Protein AF-A0A661FQW7-F1 (afdb_monomer)

Nearest PDB structures (foldseek):
  6rr7-assembly1_B  TM=3.797E-01  e=4.399E+00  Influenza A virus (A/nt/60/1968(H3N2))

Sequence (116 aa):
MLIVSGCVQLGPDYQEPDVAVETDWLEIERQYVSTESPVGPRWWETTFNDSDLNWLVNSALQQNLSLRSAGLRVLQAQQQLAIAIGNQYPQQQAIDGQVSRQKSGGITFNEYSLGF

Solvent-accessible surface area (backbone atoms only — not comparable to full-atom values): 7863 Å² total; per-residue (Å²): 136,86,88,88,83,74,86,79,76,81,70,77,82,92,71,86,78,89,72,97,66,79,93,69,73,96,82,66,67,68,91,80,62,79,90,66,80,78,83,54,102,61,49,63,56,77,74,67,64,46,69,65,61,50,49,52,52,54,51,46,66,77,67,38,62,67,61,54,51,52,54,51,51,53,53,50,52,53,50,52,50,51,49,63,55,53,69,75,47,82,91,70,82,70,56,71,47,76,53,76,46,58,66,59,103,83,53,53,73,44,73,46,76,48,73,94

Secondary structure (DSSP, 8-state):
----------SSPP--------SS-TT--TTS---SSPPPTTHHHHHH--HHHHHHHHHHHHH-HHHHHHHHHHHHHHHHHHHHHHTTS-S-----EEEEE--STTS--EEEEE--

Structure (mmCIF, N/CA/C/O backbone):
data_AF-A0A661FQW7-F1
#
_entry.id   AF-A0A661FQW7-F1
#
loop_
_atom_site.group_PDB
_atom_site.id
_atom_site.type_symbol
_atom_site.label_atom_id
_atom_site.label_alt_id
_atom_site.label_comp_id
_atom_site.label_asym_id
_atom_site.label_entity_id
_atom_site.label_seq_id
_atom_site.pdbx_PDB_ins_code
_atom_site.Cartn_x
_atom_site.Cartn_y
_atom_site.Cartn_z
_atom_site.occupancy
_atom_site.B_iso_or_equiv
_atom_site.auth_seq_id
_atom_site.auth_comp_id
_atom_site.auth_asym_id
_atom_site.auth_atom_id
_atom_site.pdbx_PDB_model_num
ATOM 1 N N . MET A 1 1 ? -14.272 2.428 43.778 1.00 38.12 1 MET A N 1
ATOM 2 C CA . MET A 1 1 ? -12.859 2.817 43.979 1.00 38.12 1 MET A CA 1
ATOM 3 C C . MET A 1 1 ? -12.089 2.359 42.751 1.00 38.12 1 MET A C 1
ATOM 5 O O . MET A 1 1 ? -11.948 1.158 42.575 1.00 38.12 1 MET A O 1
ATOM 9 N N . LEU A 1 2 ? -11.703 3.277 41.861 1.00 48.00 2 LEU A N 1
ATOM 10 C CA . LEU A 1 2 ? -10.936 2.939 40.657 1.00 48.00 2 LEU A CA 1
ATOM 11 C C . LEU A 1 2 ? -9.443 2.995 41.005 1.00 48.00 2 LEU A C 1
ATOM 13 O O . LEU A 1 2 ? -8.968 4.039 41.444 1.00 48.00 2 LEU A O 1
ATOM 17 N N . ILE A 1 3 ? -8.715 1.892 40.829 1.00 56.75 3 ILE A N 1
ATOM 18 C CA . ILE A 1 3 ? -7.254 1.876 40.968 1.00 56.75 3 ILE A CA 1
ATOM 19 C C . ILE A 1 3 ? -6.671 2.070 39.568 1.00 56.75 3 ILE A C 1
ATOM 21 O O . ILE A 1 3 ? -6.653 1.140 38.768 1.00 56.75 3 ILE A O 1
ATOM 25 N N . VAL A 1 4 ? -6.218 3.288 39.269 1.00 64.12 4 VAL A N 1
ATOM 26 C CA . VAL A 1 4 ? -5.498 3.613 38.028 1.00 64.12 4 VAL A CA 1
ATOM 27 C C . VAL A 1 4 ? -4.035 3.827 38.393 1.00 64.12 4 VAL A C 1
ATOM 29 O O . VAL A 1 4 ? -3.613 4.923 38.751 1.00 64.12 4 VAL A O 1
ATOM 32 N N . SER A 1 5 ? -3.262 2.744 38.398 1.00 62.09 5 SER A N 1
ATOM 33 C CA . SER A 1 5 ? -1.840 2.769 38.757 1.00 62.09 5 SER A CA 1
ATOM 34 C C . SER A 1 5 ? -1.078 1.763 37.902 1.00 62.09 5 SER A C 1
ATOM 36 O O . SER A 1 5 ? -0.802 0.644 38.319 1.00 62.09 5 SER A O 1
ATOM 38 N N . GLY A 1 6 ? -0.778 2.176 36.674 1.00 59.09 6 GLY A N 1
ATOM 39 C CA . GLY A 1 6 ? -0.024 1.389 35.708 1.00 59.09 6 GLY A CA 1
ATOM 40 C C . GLY A 1 6 ? 0.247 2.218 34.462 1.00 59.09 6 GLY A C 1
ATOM 41 O O . GLY A 1 6 ? -0.552 2.207 33.531 1.00 59.09 6 GLY A O 1
ATOM 42 N N . CYS A 1 7 ? 1.364 2.950 34.446 1.00 66.75 7 CYS A N 1
ATOM 43 C CA . CYS A 1 7 ? 1.886 3.507 33.202 1.00 66.75 7 CYS A CA 1
ATOM 44 C C . CYS A 1 7 ? 2.279 2.330 32.304 1.00 66.75 7 CYS A C 1
ATOM 46 O O . CYS A 1 7 ? 3.237 1.618 32.603 1.00 66.75 7 CYS A O 1
ATOM 48 N N . VAL A 1 8 ? 1.510 2.089 31.243 1.00 63.88 8 VAL A N 1
ATOM 49 C CA . VAL A 1 8 ? 1.750 0.966 30.335 1.00 63.88 8 VAL A CA 1
ATOM 50 C C . VAL A 1 8 ? 2.942 1.308 29.447 1.00 63.88 8 VAL A C 1
ATOM 52 O O . VAL A 1 8 ? 2.799 2.028 28.461 1.00 63.88 8 VAL A O 1
ATOM 55 N N . GLN A 1 9 ? 4.125 0.799 29.790 1.00 63.31 9 GLN A N 1
ATOM 56 C CA . GLN A 1 9 ? 5.272 0.855 28.891 1.00 63.31 9 GLN A CA 1
ATOM 57 C C . 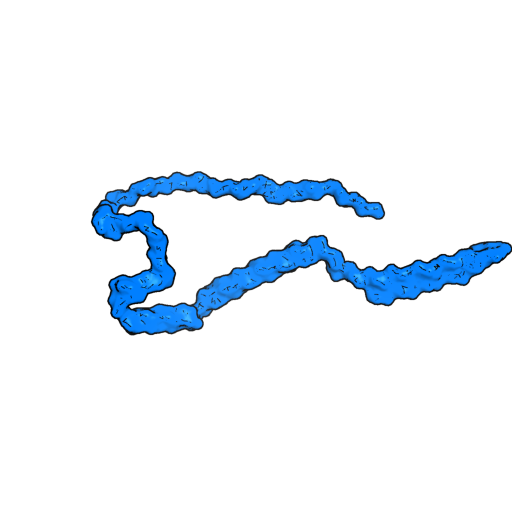GLN A 1 9 ? 5.076 -0.179 27.775 1.00 63.31 9 GLN A C 1
ATOM 59 O O . GLN A 1 9 ? 5.234 -1.384 27.980 1.00 63.31 9 GLN A O 1
ATOM 64 N N . LEU A 1 10 ? 4.669 0.306 26.602 1.00 64.12 10 LEU A N 1
ATOM 65 C CA . LEU A 1 10 ? 4.349 -0.491 25.416 1.00 64.12 10 LEU A CA 1
ATOM 66 C C . LEU A 1 10 ? 5.623 -0.946 24.683 1.00 64.12 10 LEU A C 1
ATOM 68 O O . LEU A 1 10 ? 5.888 -0.527 23.562 1.00 64.12 10 LEU A O 1
ATOM 72 N N . GLY A 1 11 ? 6.393 -1.830 25.321 1.00 71.44 11 GLY A N 1
ATOM 73 C CA . GLY A 1 11 ? 7.625 -2.391 24.760 1.00 71.44 11 GLY A CA 1
ATOM 74 C C . GLY A 1 11 ? 8.820 -1.422 24.759 1.00 71.44 11 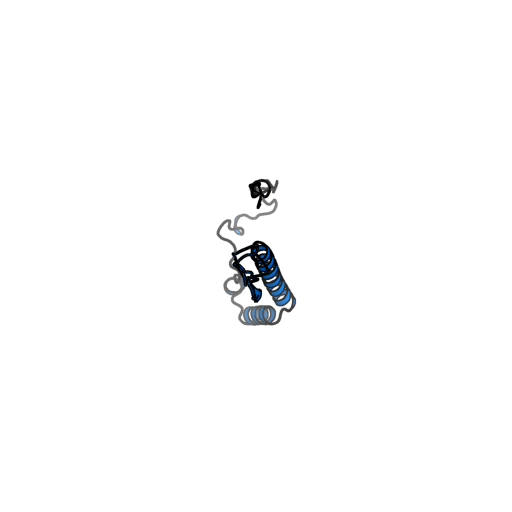GLY A C 1
ATOM 75 O O . GLY A 1 11 ? 8.739 -0.331 25.331 1.00 71.44 11 GLY A O 1
ATOM 76 N N . PRO A 1 12 ? 9.962 -1.840 24.181 1.00 83.06 12 PRO A N 1
ATOM 77 C CA . PRO A 1 12 ? 11.072 -0.944 23.874 1.00 83.06 12 PRO A CA 1
ATOM 78 C C . PRO A 1 12 ? 10.733 -0.056 22.669 1.00 83.06 12 PRO A C 1
ATOM 80 O O . PRO A 1 12 ? 9.949 -0.450 21.804 1.00 83.06 12 PRO A O 1
ATOM 83 N N . ASP A 1 13 ? 11.371 1.112 22.585 1.00 86.25 13 ASP A N 1
ATOM 84 C CA . ASP A 1 13 ? 11.296 1.960 21.394 1.00 86.25 13 ASP A CA 1
ATOM 85 C C . ASP A 1 13 ? 11.785 1.202 20.150 1.00 86.25 13 ASP A C 1
ATOM 87 O O . ASP A 1 13 ? 12.734 0.414 20.216 1.00 86.25 13 ASP A O 1
ATOM 91 N N . TYR A 1 14 ? 11.143 1.447 19.005 1.00 87.75 14 TYR A N 1
ATOM 92 C CA . TYR A 1 14 ? 11.556 0.847 17.739 1.00 87.75 14 TYR A CA 1
ATOM 93 C C . TYR A 1 14 ? 12.980 1.285 17.379 1.00 87.75 14 TYR A C 1
ATOM 95 O O . TYR A 1 14 ? 13.272 2.478 17.292 1.00 87.75 14 TYR A O 1
ATOM 103 N N . GLN A 1 15 ? 13.843 0.306 17.119 1.00 90.38 15 GLN A N 1
ATOM 104 C CA . GLN A 1 15 ? 15.165 0.506 16.540 1.00 90.38 15 GLN A CA 1
ATOM 105 C C . GLN A 1 15 ? 15.200 -0.232 15.205 1.00 90.38 15 GLN A C 1
ATOM 107 O O . GLN A 1 15 ? 14.782 -1.389 15.121 1.00 90.38 15 GLN A O 1
ATOM 112 N N . GLU A 1 16 ? 15.662 0.451 14.160 1.00 90.19 16 GLU A N 1
ATOM 113 C CA . GLU A 1 16 ? 15.844 -0.163 12.850 1.00 90.19 16 GLU A CA 1
ATOM 114 C C . GLU A 1 16 ? 16.926 -1.255 12.947 1.00 90.19 16 GLU A C 1
ATOM 116 O O . GLU A 1 16 ? 17.995 -0.987 13.502 1.00 90.19 16 GLU A O 1
ATOM 121 N N . PRO A 1 17 ? 16.665 -2.492 12.481 1.00 89.12 17 PRO A N 1
ATOM 122 C CA . PRO A 1 17 ? 17.663 -3.551 12.532 1.00 89.12 17 PRO A CA 1
ATOM 123 C C . PRO A 1 17 ? 18.879 -3.203 11.672 1.00 89.12 17 PRO A C 1
ATOM 125 O O . PRO A 1 17 ? 18.725 -2.843 10.508 1.00 89.12 17 PRO A O 1
ATOM 128 N N . ASP A 1 18 ? 20.081 -3.386 12.216 1.00 91.06 18 ASP A N 1
ATOM 129 C CA . ASP A 1 18 ? 21.305 -3.359 11.416 1.00 91.06 18 ASP A CA 1
ATOM 130 C C . ASP A 1 18 ? 21.335 -4.605 10.515 1.00 91.06 18 ASP A C 1
ATOM 132 O O . ASP A 1 18 ? 21.415 -5.742 10.997 1.00 91.06 18 ASP A O 1
ATOM 136 N N . VAL A 1 19 ? 21.181 -4.399 9.206 1.00 89.38 19 VAL A N 1
ATOM 137 C CA . VAL A 1 19 ? 21.172 -5.471 8.206 1.00 89.38 19 VAL A CA 1
ATOM 138 C C . VAL A 1 19 ? 22.491 -5.434 7.452 1.00 89.38 19 VAL A C 1
ATOM 140 O O . VAL A 1 19 ? 22.744 -4.512 6.680 1.00 89.38 19 VAL A O 1
ATOM 143 N N . ALA A 1 20 ? 23.298 -6.481 7.624 1.00 87.94 20 ALA A N 1
ATOM 144 C CA . ALA A 1 20 ? 24.513 -6.690 6.848 1.00 87.94 20 ALA A CA 1
ATOM 145 C C . ALA A 1 20 ? 24.1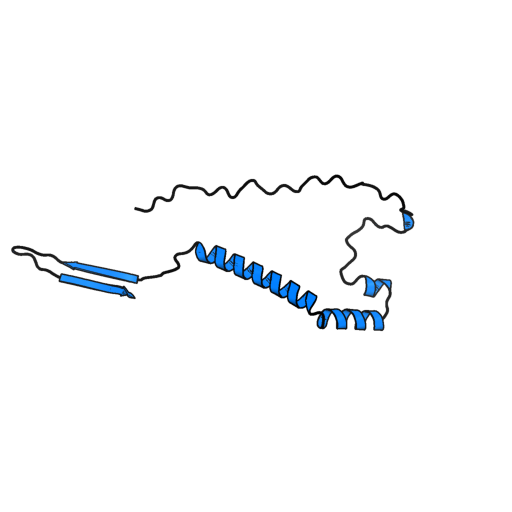71 -6.942 5.366 1.00 87.94 20 ALA A C 1
ATOM 147 O O . ALA A 1 20 ? 23.957 -8.079 4.940 1.00 87.94 20 ALA A O 1
ATOM 148 N N . VAL A 1 21 ? 24.095 -5.858 4.597 1.00 87.31 21 VAL A N 1
ATOM 149 C CA . VAL A 1 21 ? 24.013 -5.845 3.135 1.00 87.31 21 VAL A CA 1
ATOM 150 C C . VAL A 1 21 ? 25.365 -5.440 2.557 1.00 87.31 21 VAL A C 1
ATOM 152 O O . VAL A 1 21 ? 26.080 -4.632 3.149 1.00 87.31 21 VAL A O 1
ATOM 155 N N . GLU A 1 22 ? 25.715 -5.984 1.394 1.00 84.44 22 GLU A N 1
ATOM 156 C CA . GLU A 1 22 ? 26.907 -5.536 0.672 1.00 84.44 22 GLU A CA 1
ATOM 157 C C . GLU A 1 22 ? 26.726 -4.092 0.191 1.00 84.44 22 GLU A C 1
ATOM 159 O O . GLU A 1 22 ? 25.674 -3.727 -0.342 1.00 84.44 22 GLU A O 1
ATOM 164 N N . THR A 1 23 ? 27.759 -3.267 0.370 1.00 78.88 23 THR A N 1
ATOM 165 C CA . THR A 1 23 ? 27.758 -1.860 -0.069 1.00 78.88 23 THR A CA 1
ATOM 166 C C . THR A 1 23 ? 27.880 -1.721 -1.581 1.00 78.88 23 THR A C 1
ATOM 168 O O . THR A 1 23 ? 27.443 -0.720 -2.150 1.00 78.88 23 THR A O 1
ATOM 171 N N . ASP A 1 24 ? 28.462 -2.728 -2.231 1.00 74.75 24 ASP A N 1
ATOM 172 C CA . ASP A 1 24 ? 28.830 -2.719 -3.638 1.00 74.75 24 ASP A CA 1
ATOM 173 C C . ASP A 1 24 ? 28.288 -3.960 -4.351 1.00 74.75 24 ASP A C 1
ATOM 175 O O . ASP A 1 24 ? 28.419 -5.093 -3.889 1.00 74.75 24 ASP A O 1
ATOM 179 N N . TRP A 1 25 ? 27.716 -3.752 -5.535 1.00 75.94 25 TRP A N 1
ATOM 180 C CA . TRP A 1 25 ? 27.295 -4.841 -6.411 1.00 75.94 25 TRP A CA 1
ATOM 181 C C . TRP A 1 25 ? 28.471 -5.295 -7.281 1.00 75.94 25 TRP A C 1
ATOM 183 O O . TRP A 1 25 ? 29.150 -4.475 -7.902 1.00 75.94 25 TRP A O 1
ATOM 193 N N . LEU A 1 26 ? 28.671 -6.611 -7.382 1.00 75.12 26 LEU A N 1
ATOM 194 C CA . LEU A 1 26 ? 29.830 -7.215 -8.055 1.00 75.12 26 LEU A CA 1
ATOM 195 C C . LEU A 1 26 ? 29.895 -6.959 -9.577 1.00 75.12 26 LEU A C 1
ATOM 197 O O . LEU A 1 26 ? 30.983 -6.993 -10.145 1.00 75.12 26 LEU A O 1
ATOM 201 N N . GLU A 1 27 ? 28.760 -6.692 -10.232 1.00 70.00 27 GLU A N 1
ATOM 202 C CA . GLU A 1 27 ? 28.636 -6.586 -11.700 1.00 70.00 27 GLU A CA 1
ATOM 203 C C . GLU A 1 27 ? 28.075 -5.225 -12.168 1.00 70.00 27 GLU A C 1
ATOM 205 O O . GLU A 1 27 ? 27.256 -5.153 -13.082 1.00 70.00 27 GLU A O 1
ATOM 210 N N . ILE A 1 28 ? 28.495 -4.113 -11.550 1.00 61.88 28 ILE A N 1
ATOM 211 C CA . ILE A 1 28 ? 28.113 -2.767 -12.014 1.00 61.88 28 ILE A CA 1
ATOM 212 C C . ILE A 1 28 ? 29.151 -2.178 -12.982 1.00 61.88 28 ILE A C 1
ATOM 214 O O . ILE A 1 28 ? 30.216 -1.694 -12.586 1.00 61.88 28 ILE A O 1
ATOM 218 N N . GLU A 1 29 ? 28.768 -2.070 -14.257 1.00 65.75 29 GLU A N 1
ATOM 219 C CA . GLU A 1 29 ? 29.265 -0.994 -15.117 1.00 65.75 29 GLU A CA 1
ATOM 220 C C . GLU A 1 29 ? 28.711 0.344 -14.598 1.00 65.75 29 GLU A C 1
ATOM 222 O O . GLU A 1 29 ? 27.579 0.734 -14.893 1.00 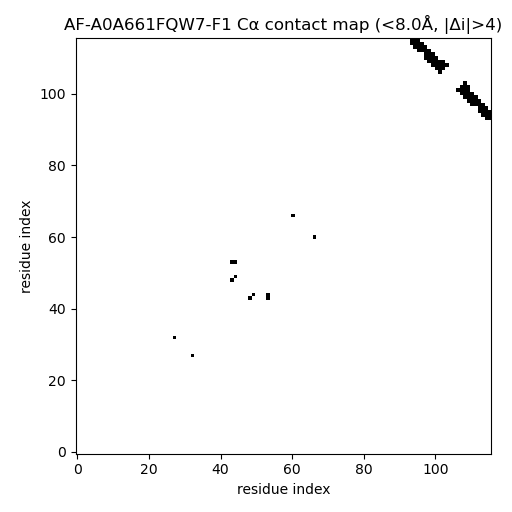65.75 29 GLU A O 1
ATOM 227 N N . ARG A 1 30 ? 29.516 1.066 -13.805 1.00 61.25 30 ARG A N 1
ATOM 228 C CA . ARG A 1 30 ? 29.100 2.286 -13.072 1.00 61.25 30 ARG A CA 1
ATOM 229 C C . ARG A 1 30 ? 28.527 3.412 -13.942 1.00 61.25 30 ARG A C 1
ATOM 231 O O . ARG A 1 30 ? 27.954 4.345 -13.398 1.00 61.25 30 ARG A O 1
ATOM 238 N N . GLN A 1 31 ? 28.661 3.340 -15.266 1.00 65.38 31 GLN A N 1
ATOM 239 C CA . GLN A 1 31 ? 28.077 4.313 -16.193 1.00 65.38 31 GLN A CA 1
ATOM 240 C C . GLN A 1 31 ? 26.538 4.264 -16.266 1.00 65.38 31 GLN A C 1
ATOM 242 O O . GLN A 1 31 ? 25.934 5.255 -16.668 1.00 65.38 31 GLN A O 1
ATOM 247 N N . TYR A 1 32 ? 25.903 3.147 -15.885 1.00 64.44 32 TYR A N 1
ATOM 248 C CA . TYR A 1 32 ? 24.448 2.956 -16.016 1.00 64.44 32 TYR A CA 1
ATOM 249 C C . TYR A 1 32 ? 23.671 2.983 -14.694 1.00 64.44 32 TYR A C 1
ATOM 251 O O . TYR A 1 32 ? 22.442 2.932 -14.715 1.00 64.44 32 TYR A O 1
ATOM 259 N N . VAL A 1 33 ? 24.352 3.072 -13.548 1.00 66.56 33 VAL A N 1
ATOM 260 C CA . VAL A 1 33 ? 23.709 3.064 -12.225 1.00 66.56 33 VAL A CA 1
ATOM 261 C C . VAL A 1 33 ? 23.854 4.432 -11.571 1.00 66.56 33 VAL A C 1
ATOM 263 O O . VAL A 1 33 ? 24.939 4.814 -11.142 1.00 66.56 33 VAL A O 1
ATOM 266 N N . SER A 1 34 ? 22.739 5.158 -11.485 1.00 68.06 34 SER A N 1
ATOM 267 C CA . SER A 1 34 ? 22.649 6.389 -10.701 1.00 68.06 34 SER A CA 1
ATOM 268 C C . SER A 1 34 ? 22.329 6.071 -9.241 1.00 68.06 34 SER A C 1
ATOM 270 O O . SER A 1 34 ? 21.476 5.230 -8.960 1.00 68.06 34 SER A O 1
ATOM 272 N N . THR A 1 35 ? 22.986 6.773 -8.318 1.00 69.06 35 THR A N 1
ATOM 273 C CA . THR A 1 35 ? 22.669 6.782 -6.880 1.00 69.06 35 THR A CA 1
ATOM 274 C C . THR A 1 35 ? 21.688 7.898 -6.498 1.00 69.06 35 THR A C 1
ATOM 276 O O . THR A 1 35 ? 21.450 8.134 -5.314 1.00 69.06 35 THR A O 1
ATOM 279 N N . GLU A 1 36 ? 21.133 8.612 -7.482 1.00 68.75 36 GLU A N 1
ATOM 280 C CA . GLU A 1 36 ? 20.136 9.659 -7.254 1.00 68.75 36 GLU A CA 1
ATOM 281 C C . GLU A 1 36 ? 18.747 9.097 -6.885 1.00 68.75 36 GLU A C 1
ATOM 283 O O . GLU A 1 36 ? 18.530 7.891 -6.775 1.00 68.75 36 GLU A O 1
ATOM 288 N N . SER A 1 37 ? 17.815 10.021 -6.630 1.00 66.75 37 SER A N 1
ATOM 289 C CA . SER A 1 37 ? 16.492 9.799 -6.029 1.00 66.75 37 SER A CA 1
ATOM 290 C C . SER A 1 37 ? 15.701 8.618 -6.628 1.00 66.75 37 SER A C 1
ATOM 292 O O . SER A 1 37 ? 15.803 8.376 -7.834 1.00 66.75 37 SER A O 1
ATOM 294 N N . PRO A 1 38 ? 14.854 7.919 -5.837 1.00 68.38 38 PRO A N 1
ATOM 295 C CA . PRO A 1 38 ? 14.141 6.730 -6.289 1.00 68.38 38 PRO A CA 1
ATOM 296 C C . PRO A 1 38 ? 13.411 6.930 -7.615 1.00 68.38 38 PRO A C 1
ATOM 298 O O . PRO A 1 38 ? 12.647 7.883 -7.794 1.00 68.38 38 PRO A O 1
ATOM 301 N N . VAL A 1 39 ? 13.622 5.974 -8.519 1.00 79.06 39 VAL A N 1
ATOM 302 C CA . VAL A 1 39 ? 12.961 5.891 -9.822 1.00 79.06 39 VAL A CA 1
ATOM 303 C C . VAL A 1 39 ? 11.448 6.049 -9.633 1.00 79.06 39 VAL A C 1
ATOM 305 O O . VAL A 1 39 ? 10.806 5.252 -8.946 1.00 79.06 39 VAL A O 1
ATOM 308 N N . GLY A 1 40 ? 10.884 7.115 -10.209 1.00 85.69 40 GLY A N 1
ATOM 309 C CA . GLY A 1 40 ? 9.505 7.519 -9.941 1.00 85.69 40 GLY A CA 1
ATOM 310 C C . GLY A 1 40 ? 8.481 6.428 -10.297 1.00 85.69 40 GLY A C 1
ATOM 311 O O . GLY A 1 40 ? 8.706 5.643 -11.219 1.00 85.69 40 GLY A O 1
ATOM 312 N N . PRO A 1 41 ? 7.302 6.394 -9.647 1.00 87.44 41 PRO A N 1
ATOM 313 C CA . PRO A 1 41 ? 6.327 5.302 -9.779 1.00 87.44 41 PRO A CA 1
ATOM 314 C C . PRO A 1 41 ? 5.664 5.172 -11.165 1.00 87.44 41 PRO A C 1
ATOM 316 O O . PRO A 1 41 ? 4.786 4.332 -11.329 1.00 87.44 41 PRO A O 1
ATOM 319 N N . ARG A 1 42 ? 6.057 6.006 -12.139 1.00 91.00 42 ARG A N 1
ATOM 320 C CA . ARG A 1 42 ? 5.645 6.003 -13.555 1.00 91.00 42 ARG A CA 1
ATOM 321 C C . ARG A 1 42 ? 6.839 6.152 -14.518 1.00 91.00 42 ARG A C 1
ATOM 323 O O . ARG A 1 42 ? 6.681 6.619 -15.637 1.00 91.00 42 ARG A O 1
ATOM 330 N N . TRP A 1 43 ? 8.048 5.774 -14.095 1.00 90.88 43 TRP A N 1
ATOM 331 C CA . TRP A 1 43 ? 9.293 5.944 -14.867 1.00 90.88 43 TRP A CA 1
ATOM 332 C C . TRP A 1 43 ? 9.230 5.436 -16.316 1.00 90.88 43 TRP A C 1
ATOM 334 O O . TRP A 1 43 ? 9.817 6.044 -17.211 1.00 90.88 43 TRP A O 1
ATOM 344 N N . TRP A 1 44 ? 8.484 4.353 -16.562 1.00 91.69 44 TRP A N 1
ATOM 345 C CA . TRP A 1 44 ? 8.324 3.755 -17.887 1.00 91.69 44 TRP A CA 1
ATOM 346 C C . TRP A 1 44 ? 7.723 4.746 -18.900 1.00 91.69 44 TRP A C 1
ATOM 348 O O . TRP A 1 44 ? 8.056 4.674 -20.081 1.00 91.69 44 TRP A O 1
ATOM 358 N N . GLU A 1 45 ? 6.906 5.707 -18.444 1.00 93.19 45 GLU A N 1
ATOM 359 C CA . GLU A 1 45 ? 6.281 6.725 -19.295 1.00 93.19 45 GLU A CA 1
ATOM 360 C C . GLU A 1 45 ? 7.342 7.623 -19.942 1.00 93.19 45 GLU A C 1
ATOM 362 O O . GLU A 1 45 ? 7.260 7.908 -21.133 1.00 93.19 45 GLU A O 1
ATOM 367 N N . THR A 1 46 ? 8.371 8.011 -19.181 1.00 88.88 46 THR A N 1
ATOM 368 C CA . THR A 1 46 ? 9.487 8.840 -19.665 1.00 88.88 46 THR A CA 1
ATOM 369 C C . THR A 1 46 ? 10.611 8.033 -20.311 1.00 88.88 46 THR A C 1
ATOM 371 O O . THR A 1 46 ? 11.284 8.545 -21.199 1.00 88.88 46 THR A O 1
ATOM 374 N N . THR A 1 47 ? 10.836 6.787 -19.878 1.00 89.25 47 THR A N 1
ATOM 375 C CA . THR A 1 47 ? 11.940 5.951 -20.382 1.00 89.25 47 THR A CA 1
ATOM 376 C C . THR A 1 47 ? 11.615 5.283 -21.716 1.00 89.25 47 THR A C 1
ATOM 378 O O . THR A 1 47 ? 12.489 5.225 -22.577 1.00 89.25 47 THR A O 1
ATOM 381 N N . PHE A 1 48 ? 10.385 4.792 -21.911 1.00 92.50 48 PHE A N 1
ATOM 382 C CA . PHE A 1 48 ? 9.981 4.152 -23.172 1.00 92.50 48 PHE A CA 1
ATOM 383 C C . PHE A 1 48 ? 9.208 5.090 -24.102 1.00 92.50 48 PHE A C 1
ATOM 385 O O . PHE A 1 48 ? 9.291 4.923 -25.315 1.00 92.50 48 PHE A O 1
ATOM 392 N N . ASN A 1 49 ? 8.478 6.074 -23.555 1.00 91.94 49 ASN A N 1
ATOM 393 C CA . ASN A 1 49 ? 7.671 7.031 -24.324 1.00 91.94 49 ASN A CA 1
ATOM 394 C C . ASN A 1 49 ? 6.688 6.358 -25.317 1.00 91.94 49 ASN A C 1
ATOM 396 O O . ASN A 1 49 ? 6.449 6.851 -26.419 1.00 91.94 49 ASN A O 1
ATOM 400 N N . ASP A 1 50 ? 6.122 5.216 -24.914 1.00 96.88 50 ASP A N 1
ATOM 401 C CA . ASP A 1 50 ? 5.200 4.390 -25.702 1.00 96.88 50 ASP A CA 1
ATOM 402 C C . ASP A 1 50 ? 3.754 4.576 -25.197 1.00 96.88 50 ASP A C 1
ATOM 404 O O . ASP A 1 50 ? 3.440 4.325 -24.028 1.00 96.88 50 ASP A O 1
ATOM 408 N N . SER A 1 51 ? 2.861 5.039 -26.078 1.00 95.00 51 SER A N 1
ATOM 409 C CA . SER A 1 51 ? 1.448 5.285 -25.762 1.00 95.00 51 SER A CA 1
ATOM 410 C C . SER A 1 51 ? 0.660 4.014 -25.457 1.00 95.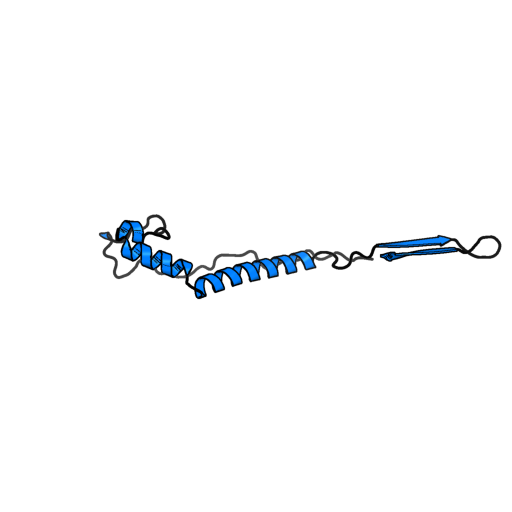00 51 SER A C 1
ATOM 412 O O . SER A 1 51 ? -0.233 4.040 -24.606 1.00 95.00 51 SER A O 1
ATOM 414 N N . ASP A 1 52 ? 0.992 2.910 -26.120 1.00 97.12 52 ASP A N 1
ATOM 415 C CA . ASP A 1 52 ? 0.265 1.649 -26.029 1.00 97.12 52 ASP A CA 1
ATOM 416 C C . ASP A 1 52 ? 0.681 0.913 -24.754 1.00 97.12 52 ASP A C 1
ATOM 418 O O . ASP A 1 52 ? -0.178 0.433 -24.009 1.00 97.12 52 ASP A O 1
ATOM 422 N N . LEU A 1 53 ? 1.978 0.938 -24.417 1.00 96.50 53 LEU A N 1
ATOM 423 C CA . LEU A 1 53 ? 2.480 0.514 -23.106 1.00 96.50 53 LEU A CA 1
ATOM 424 C C . LEU A 1 53 ? 1.785 1.286 -21.977 1.00 96.50 53 LEU A C 1
ATOM 426 O O . LEU A 1 53 ? 1.272 0.686 -21.028 1.00 96.50 53 LEU A O 1
ATOM 430 N N . ASN A 1 54 ? 1.717 2.615 -22.092 1.00 95.94 54 ASN A N 1
ATOM 431 C CA . ASN A 1 54 ? 1.073 3.461 -21.091 1.00 95.94 54 ASN A CA 1
ATOM 432 C C . ASN A 1 54 ? -0.427 3.148 -20.962 1.00 95.94 54 ASN A C 1
ATOM 434 O O . ASN A 1 54 ? -0.952 3.098 -19.845 1.00 95.94 54 ASN A O 1
ATOM 438 N N . TRP A 1 55 ? -1.126 2.886 -22.069 1.00 96.00 55 TRP A N 1
ATOM 439 C CA . TRP A 1 55 ? -2.531 2.474 -22.042 1.00 96.00 55 TRP A CA 1
ATOM 440 C C . TRP A 1 55 ? -2.726 1.097 -21.390 1.00 96.00 55 TRP A C 1
ATOM 442 O O . TRP A 1 55 ? -3.609 0.946 -20.538 1.00 96.00 55 TRP A O 1
ATOM 452 N N . LEU A 1 56 ? -1.879 0.114 -21.717 1.00 96.19 56 LEU A N 1
ATOM 453 C CA . LEU A 1 56 ? -1.910 -1.232 -21.135 1.00 96.19 56 LEU A CA 1
ATOM 454 C C . LEU A 1 56 ? -1.672 -1.201 -19.621 1.00 96.19 56 LEU A C 1
ATOM 456 O O . LEU A 1 56 ? -2.451 -1.790 -18.870 1.00 96.19 56 LEU A O 1
ATOM 460 N N . VAL A 1 57 ? -0.649 -0.477 -19.154 1.00 95.25 57 VAL A N 1
ATOM 461 C CA . VAL A 1 57 ? -0.337 -0.370 -17.719 1.00 95.25 57 VAL A CA 1
ATOM 462 C C . VAL A 1 57 ? -1.468 0.331 -16.963 1.00 95.25 57 VAL A C 1
ATOM 464 O O . VAL A 1 57 ? -1.922 -0.179 -15.939 1.00 95.25 57 VAL A O 1
ATOM 467 N N . ASN A 1 58 ? -1.993 1.454 -17.469 1.00 94.56 58 ASN A N 1
ATOM 468 C CA . ASN A 1 58 ? -3.120 2.135 -16.820 1.00 94.56 58 ASN A CA 1
ATOM 469 C C . ASN A 1 58 ? -4.388 1.257 -16.795 1.00 94.56 58 ASN A C 1
ATOM 471 O O . ASN A 1 58 ? -5.071 1.204 -15.770 1.00 94.56 58 ASN A O 1
ATOM 475 N N . SER A 1 59 ? -4.674 0.517 -17.872 1.00 95.75 59 SER A N 1
ATOM 476 C CA . SER A 1 59 ? -5.803 -0.424 -17.936 1.00 95.75 59 SER A CA 1
ATOM 477 C C . S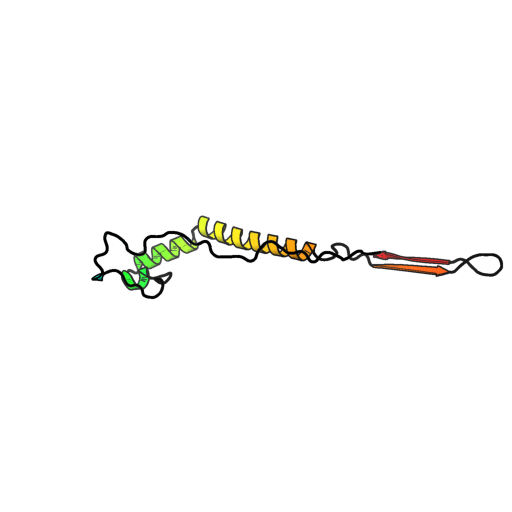ER A 1 59 ? -5.650 -1.569 -16.932 1.00 95.75 59 SER A C 1
ATOM 479 O O . SER A 1 59 ? -6.593 -1.882 -16.201 1.00 95.75 59 SER A O 1
ATOM 481 N N . ALA A 1 60 ? -4.447 -2.145 -16.833 1.00 95.00 60 ALA A N 1
ATOM 482 C CA . ALA A 1 60 ? -4.128 -3.173 -15.851 1.00 95.00 60 ALA A CA 1
ATOM 483 C C . ALA A 1 60 ? -4.311 -2.649 -14.419 1.00 95.00 60 ALA A C 1
ATOM 485 O O . ALA A 1 60 ? -5.029 -3.268 -13.638 1.00 95.00 60 ALA A O 1
ATOM 486 N N . LEU A 1 61 ? -3.745 -1.485 -14.077 1.00 94.12 61 LEU A N 1
ATOM 487 C CA . LEU A 1 61 ? -3.868 -0.884 -12.742 1.00 94.12 61 LEU A CA 1
ATOM 488 C C . LEU A 1 61 ? -5.332 -0.641 -12.333 1.00 94.12 61 LEU A C 1
ATOM 490 O O . LEU A 1 61 ? -5.699 -0.915 -11.191 1.00 94.12 61 LEU A O 1
ATOM 494 N N . GLN A 1 62 ? -6.186 -0.186 -13.255 1.00 94.50 62 GLN A N 1
ATOM 495 C CA . GLN A 1 62 ? -7.609 0.049 -12.976 1.00 94.50 62 GLN A CA 1
ATOM 496 C C . GLN A 1 62 ? -8.398 -1.247 -12.726 1.00 94.50 62 GLN A C 1
ATOM 498 O O . GLN A 1 62 ? -9.324 -1.260 -11.906 1.00 94.50 62 GLN A O 1
ATOM 503 N N . GLN A 1 63 ? -8.048 -2.337 -13.415 1.00 95.12 63 GLN A N 1
ATOM 504 C CA . GLN A 1 63 ? -8.796 -3.602 -13.399 1.00 95.12 63 GLN A CA 1
ATOM 505 C C . GLN A 1 63 ? -8.185 -4.678 -12.477 1.00 95.12 63 GLN A C 1
ATOM 507 O O . GLN A 1 63 ? -8.806 -5.711 -12.235 1.00 95.12 63 GLN A O 1
ATOM 512 N N . ASN A 1 64 ? -7.001 -4.439 -11.906 1.00 96.75 64 ASN A N 1
ATOM 513 C CA . ASN A 1 64 ? -6.288 -5.401 -11.067 1.00 96.75 64 ASN A CA 1
ATOM 514 C C . ASN A 1 64 ? -6.996 -5.647 -9.716 1.00 96.75 64 ASN A C 1
ATOM 516 O O . ASN A 1 64 ? -6.933 -4.842 -8.781 1.00 96.75 64 ASN A O 1
ATOM 520 N N . LEU A 1 65 ? -7.640 -6.812 -9.597 1.00 96.00 65 LEU A N 1
ATOM 521 C CA . LEU A 1 65 ? -8.335 -7.247 -8.380 1.00 96.00 65 LEU A CA 1
ATOM 522 C C . LEU A 1 65 ? -7.389 -7.468 -7.188 1.00 96.00 65 LEU A C 1
ATOM 524 O O . LEU A 1 65 ? -7.793 -7.237 -6.049 1.00 96.00 65 LEU A O 1
ATOM 528 N N . SER A 1 66 ? -6.132 -7.855 -7.422 1.00 97.31 66 SER A N 1
ATOM 529 C CA . SER A 1 66 ? -5.129 -8.037 -6.365 1.00 97.31 66 SER A CA 1
ATOM 530 C C . SER A 1 66 ? -4.725 -6.702 -5.733 1.00 97.31 66 SER A C 1
ATOM 532 O O . SER A 1 66 ? -4.646 -6.614 -4.509 1.00 97.31 66 SER A O 1
ATOM 534 N N . LEU A 1 67 ? -4.561 -5.640 -6.534 1.00 95.25 67 LEU A N 1
ATOM 535 C CA . LEU A 1 67 ? -4.337 -4.276 -6.030 1.00 95.25 67 LEU A CA 1
ATOM 536 C C . LEU A 1 67 ? -5.552 -3.756 -5.251 1.00 95.25 67 LEU A C 1
ATOM 538 O O . LEU A 1 67 ? -5.393 -3.221 -4.155 1.00 95.25 67 LEU A O 1
ATOM 542 N N . ARG A 1 68 ? -6.773 -3.983 -5.756 1.00 96.81 68 ARG A N 1
ATOM 543 C CA . ARG A 1 68 ? -8.010 -3.645 -5.024 1.00 96.81 68 ARG A CA 1
ATOM 544 C C . ARG A 1 68 ? -8.102 -4.395 -3.688 1.00 96.81 68 ARG A C 1
ATOM 546 O O . ARG A 1 68 ? -8.433 -3.790 -2.672 1.00 96.81 68 ARG A O 1
ATOM 553 N N . SER A 1 69 ? -7.756 -5.684 -3.664 1.00 98.00 69 SER A N 1
ATOM 554 C CA . SER A 1 69 ? -7.706 -6.493 -2.438 1.00 98.00 69 SER A CA 1
ATOM 555 C C . SER A 1 69 ? -6.658 -5.977 -1.445 1.00 98.00 69 SER A C 1
ATOM 557 O O . SER A 1 69 ? -6.951 -5.872 -0.256 1.00 98.00 69 SER A O 1
ATOM 559 N N . ALA A 1 70 ? -5.468 -5.589 -1.915 1.00 97.44 70 ALA A N 1
ATOM 560 C CA . ALA A 1 70 ? -4.441 -4.976 -1.075 1.00 97.44 70 ALA A CA 1
ATOM 561 C C . ALA A 1 70 ? -4.920 -3.648 -0.456 1.00 97.44 70 ALA A C 1
ATOM 563 O O . ALA A 1 70 ? -4.783 -3.461 0.752 1.00 97.44 70 ALA A O 1
ATOM 564 N N . GLY A 1 71 ? -5.569 -2.777 -1.237 1.00 96.50 71 GLY A N 1
ATOM 565 C CA . GLY A 1 71 ? -6.170 -1.538 -0.728 1.00 96.50 71 GLY A CA 1
ATOM 566 C C . GLY A 1 71 ? -7.237 -1.786 0.348 1.00 96.50 71 GLY A C 1
ATOM 567 O O . GLY A 1 71 ? -7.225 -1.140 1.395 1.00 96.50 71 GLY A O 1
ATOM 568 N N . LEU A 1 72 ? -8.110 -2.781 0.149 1.00 97.69 72 LEU A N 1
ATOM 569 C CA . LEU A 1 72 ? -9.105 -3.180 1.153 1.00 97.69 72 LEU A CA 1
ATOM 570 C C . LEU A 1 72 ? -8.468 -3.714 2.447 1.00 97.69 72 LEU A C 1
ATOM 572 O O . LEU A 1 72 ? -8.993 -3.444 3.524 1.00 97.69 72 LEU A O 1
ATOM 576 N N . ARG A 1 73 ? -7.325 -4.412 2.378 1.00 97.88 73 ARG A N 1
ATOM 577 C CA . ARG A 1 73 ? -6.584 -4.863 3.575 1.00 97.88 73 ARG A CA 1
ATOM 578 C C . ARG A 1 73 ? -6.008 -3.695 4.379 1.00 97.88 73 ARG A C 1
ATOM 580 O O . ARG A 1 73 ? -6.042 -3.741 5.605 1.00 97.88 73 ARG A O 1
ATOM 587 N N . VAL A 1 74 ? -5.537 -2.635 3.717 1.00 98.12 74 VAL A N 1
ATOM 588 C CA . VAL A 1 74 ? -5.091 -1.406 4.401 1.00 98.12 74 VAL A CA 1
ATOM 589 C C . VAL A 1 74 ? -6.265 -0.733 5.119 1.00 98.12 74 VAL A C 1
ATOM 591 O O . VAL A 1 74 ? -6.149 -0.396 6.295 1.00 98.12 74 VAL A O 1
ATOM 594 N N . LEU A 1 75 ? -7.422 -0.611 4.459 1.00 98.06 75 LEU A N 1
ATOM 595 C CA . LEU A 1 75 ? -8.638 -0.081 5.089 1.00 98.06 75 LEU A CA 1
ATOM 596 C C . LEU A 1 75 ? -9.100 -0.951 6.271 1.00 98.06 75 LEU A C 1
ATOM 598 O O . LEU A 1 75 ? -9.452 -0.418 7.320 1.00 98.06 75 LEU A O 1
ATOM 602 N N . GLN A 1 76 ? -9.043 -2.281 6.144 1.00 98.00 76 GLN A N 1
ATOM 603 C CA . GLN A 1 76 ? -9.347 -3.216 7.232 1.00 98.00 76 GLN A CA 1
ATOM 604 C C . GLN A 1 76 ? -8.430 -2.995 8.446 1.00 98.00 76 GLN A C 1
ATOM 606 O O . GLN A 1 76 ? -8.928 -2.923 9.569 1.00 98.00 76 GLN A O 1
ATOM 611 N N . ALA A 1 77 ? -7.119 -2.841 8.237 1.00 97.69 77 ALA A N 1
ATOM 612 C CA . ALA A 1 77 ? -6.167 -2.559 9.313 1.00 97.69 77 ALA A CA 1
ATOM 613 C C . ALA A 1 77 ? -6.455 -1.210 10.004 1.00 97.69 77 ALA A C 1
ATOM 615 O O . ALA A 1 77 ? -6.400 -1.117 11.230 1.00 97.69 77 ALA A O 1
ATOM 616 N N . GLN A 1 78 ? -6.852 -0.182 9.244 1.00 97.50 78 GLN A N 1
ATOM 617 C CA . GLN A 1 78 ? -7.291 1.102 9.807 1.00 97.50 78 GLN A CA 1
ATOM 618 C C . GLN A 1 78 ? -8.562 0.961 10.662 1.00 97.50 78 GLN A C 1
ATOM 620 O O . GLN A 1 78 ? -8.647 1.574 11.724 1.00 97.50 78 GLN A O 1
ATOM 625 N N . GLN A 1 79 ? -9.528 0.125 10.259 1.00 97.62 79 GLN A N 1
ATOM 626 C CA . GLN A 1 79 ? -10.714 -0.143 11.087 1.00 97.62 79 GLN A CA 1
ATOM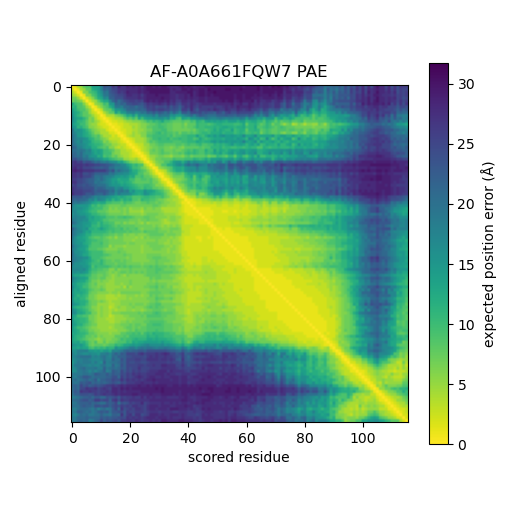 627 C C . GLN A 1 79 ? -10.374 -0.948 12.349 1.00 97.62 79 GLN A C 1
ATOM 629 O O . GLN A 1 79 ? -10.927 -0.678 13.411 1.00 97.62 79 GLN A O 1
ATOM 634 N N . GLN A 1 80 ? -9.431 -1.893 12.276 1.00 97.00 80 GLN A N 1
ATOM 635 C CA . GLN A 1 80 ? -8.934 -2.609 13.457 1.00 97.00 80 GLN A CA 1
ATOM 636 C C . GLN A 1 80 ? -8.264 -1.655 14.458 1.00 97.00 80 GLN A C 1
ATOM 638 O O . GLN A 1 80 ? -8.534 -1.748 15.655 1.00 97.00 80 GLN A O 1
ATOM 643 N N . LEU A 1 81 ? -7.469 -0.693 13.975 1.00 95.56 81 LEU A N 1
ATOM 644 C CA . LEU A 1 81 ? -6.916 0.382 14.802 1.00 95.56 81 LEU A CA 1
ATOM 645 C C . LEU A 1 81 ? -8.024 1.252 15.420 1.00 95.56 81 LEU A C 1
ATOM 647 O O . LEU A 1 81 ? -7.989 1.516 16.618 1.00 95.56 81 LEU A O 1
ATOM 651 N N . ALA A 1 82 ? -9.032 1.652 14.639 1.00 94.25 82 ALA A N 1
ATOM 652 C CA . ALA A 1 82 ? -10.155 2.447 15.137 1.00 94.25 82 ALA A CA 1
ATOM 653 C C . ALA A 1 82 ? -10.951 1.719 16.238 1.00 94.25 82 ALA A C 1
ATOM 655 O O . ALA A 1 82 ? -11.302 2.334 17.242 1.00 94.25 82 ALA A O 1
ATOM 656 N N . ILE A 1 83 ? -11.170 0.405 16.104 1.00 93.75 83 ILE A N 1
ATOM 657 C CA . ILE A 1 83 ? -11.786 -0.437 17.144 1.00 93.75 83 ILE A CA 1
ATOM 658 C C . ILE A 1 83 ? -10.887 -0.510 18.389 1.00 93.75 83 ILE A C 1
ATOM 660 O O . ILE A 1 83 ? -11.373 -0.351 19.507 1.00 93.75 83 ILE A O 1
ATOM 664 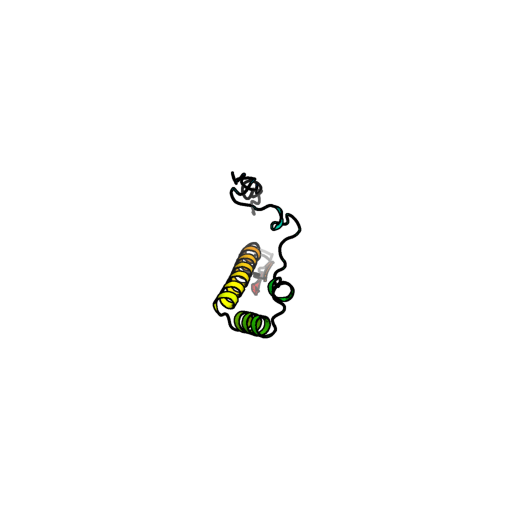N N . ALA A 1 84 ? -9.575 -0.706 18.219 1.00 92.44 84 ALA A N 1
ATOM 665 C CA . ALA A 1 84 ? -8.624 -0.757 19.331 1.00 92.44 84 ALA A CA 1
ATOM 666 C C . ALA A 1 84 ? -8.516 0.577 20.097 1.00 92.44 84 ALA A C 1
ATOM 668 O O . ALA A 1 84 ? -8.296 0.568 21.307 1.00 92.44 84 ALA A O 1
ATOM 669 N N . ILE A 1 85 ? -8.701 1.713 19.417 1.00 90.81 85 ILE A N 1
ATOM 670 C CA . ILE A 1 85 ? -8.833 3.039 20.038 1.00 90.81 85 ILE A CA 1
ATOM 671 C C . ILE A 1 85 ? -10.199 3.174 20.721 1.00 90.81 85 ILE A C 1
ATOM 673 O O . ILE A 1 85 ? -10.266 3.559 21.885 1.00 90.81 85 ILE A O 1
ATOM 677 N N . GLY A 1 86 ? -11.288 2.806 20.039 1.00 88.62 86 GLY A N 1
ATOM 678 C CA . GLY A 1 86 ? -12.650 2.869 20.576 1.00 88.62 86 GLY A CA 1
ATOM 679 C C . GLY A 1 86 ? -12.807 2.099 21.888 1.00 88.62 86 GLY A C 1
ATOM 680 O O . GLY A 1 86 ? -13.376 2.629 22.839 1.00 88.62 86 GLY A O 1
ATOM 681 N N . ASN A 1 87 ? -12.215 0.905 21.978 1.00 87.81 87 ASN A N 1
ATOM 682 C CA . ASN A 1 87 ? -12.216 0.048 23.169 1.00 87.81 87 ASN A CA 1
ATOM 683 C C . ASN A 1 87 ? -11.502 0.649 24.398 1.00 87.81 87 ASN A C 1
ATOM 685 O O . ASN A 1 87 ? -11.632 0.102 25.491 1.00 87.81 87 ASN A O 1
ATOM 689 N N . GLN A 1 88 ? -10.762 1.755 24.255 1.00 86.69 88 GLN A N 1
ATOM 690 C CA . GLN A 1 88 ? -10.161 2.479 25.387 1.00 86.69 88 GLN A CA 1
ATOM 691 C C . GLN A 1 88 ? -11.184 3.366 26.120 1.00 86.69 88 GLN A C 1
ATOM 693 O O . GLN A 1 88 ? -10.917 3.828 27.229 1.00 86.69 88 GLN A O 1
ATOM 698 N N . TYR A 1 89 ? -12.360 3.588 25.524 1.00 85.25 89 TYR A N 1
ATOM 699 C CA . TYR A 1 89 ? -13.446 4.386 26.090 1.00 85.25 89 TYR A CA 1
ATOM 700 C C . TYR A 1 89 ? -14.584 3.503 26.637 1.00 85.25 89 TYR A C 1
ATOM 702 O O . TYR A 1 89 ? -14.758 2.366 26.185 1.00 85.25 89 TYR A O 1
ATOM 710 N N . PRO A 1 90 ? -15.405 4.004 27.583 1.00 83.19 90 PRO A N 1
ATOM 711 C CA . PRO A 1 90 ? -16.580 3.283 28.071 1.00 83.19 90 PRO A CA 1
ATOM 712 C C . PRO A 1 90 ? -17.561 2.955 26.935 1.00 83.19 90 PRO A C 1
ATOM 714 O O . PRO A 1 90 ? -18.138 3.851 26.325 1.00 83.19 90 PRO A O 1
ATOM 717 N N . GLN A 1 91 ? -17.764 1.660 26.673 1.00 77.94 91 GLN A N 1
ATOM 718 C CA . GLN A 1 91 ? -18.662 1.171 25.612 1.00 77.94 91 GLN A CA 1
ATOM 719 C C . GLN A 1 91 ? -20.153 1.305 25.964 1.00 77.94 91 GLN A C 1
ATOM 721 O O . GLN A 1 91 ? -21.010 1.195 25.092 1.00 77.94 91 GLN A O 1
ATOM 726 N N . GLN A 1 92 ? -20.468 1.525 27.242 1.00 73.81 92 GLN A N 1
ATOM 727 C CA . GLN A 1 92 ? -21.820 1.754 27.736 1.00 73.81 92 GLN A CA 1
ATOM 728 C C . GLN A 1 92 ? -21.878 3.129 28.395 1.00 73.81 92 GLN A C 1
ATOM 730 O O . GLN A 1 92 ? -21.180 3.387 29.374 1.00 73.81 92 GLN A O 1
ATOM 735 N N . GLN A 1 93 ? -22.726 3.999 27.851 1.00 65.88 93 GLN A N 1
ATOM 736 C CA . GLN A 1 93 ? -23.115 5.266 28.464 1.00 65.88 93 GLN A CA 1
ATOM 737 C C . GLN A 1 93 ? -24.508 5.094 29.074 1.00 65.88 93 GLN A C 1
ATOM 739 O O . GLN A 1 93 ? -25.484 5.617 28.547 1.00 65.88 93 GLN A O 1
ATOM 744 N N . ALA A 1 94 ? -24.596 4.319 30.157 1.00 67.50 94 ALA A N 1
ATOM 745 C CA . ALA A 1 94 ? -25.795 4.304 30.990 1.00 67.50 94 ALA A CA 1
ATOM 746 C C . ALA A 1 94 ? -25.851 5.624 31.772 1.00 67.50 94 ALA A C 1
ATOM 748 O O . ALA A 1 94 ? -24.872 5.999 32.427 1.00 67.50 94 ALA A O 1
ATOM 749 N N . ILE A 1 95 ? -26.967 6.347 31.674 1.00 68.88 95 ILE A N 1
ATOM 750 C CA . ILE A 1 95 ? -27.197 7.572 32.450 1.00 68.88 95 ILE A CA 1
ATOM 751 C C . ILE A 1 95 ? -28.241 7.260 33.514 1.00 68.88 95 ILE A C 1
ATOM 753 O O . ILE A 1 95 ? -29.438 7.452 33.308 1.00 68.88 95 ILE A O 1
ATOM 757 N N . ASP A 1 96 ? -27.753 6.790 34.660 1.00 77.56 96 ASP A N 1
ATOM 758 C CA . ASP A 1 96 ? -28.556 6.508 35.843 1.00 77.56 96 ASP A CA 1
ATOM 759 C C . ASP A 1 96 ? -28.510 7.679 36.837 1.00 77.56 96 ASP A C 1
ATOM 761 O O . ASP A 1 96 ? -27.447 8.183 37.205 1.00 77.56 96 ASP A O 1
ATOM 765 N N . GLY A 1 97 ? -29.678 8.099 37.317 1.00 77.81 97 GLY A N 1
ATOM 766 C CA . GLY A 1 97 ? -29.853 9.083 38.380 1.00 77.81 97 GLY A CA 1
ATOM 767 C C . GLY A 1 97 ? -30.809 8.559 39.446 1.00 77.81 97 GLY A C 1
ATOM 768 O O . GLY A 1 97 ? -31.839 7.976 39.123 1.00 77.81 97 GLY A O 1
ATOM 769 N N . GLN A 1 98 ? -30.490 8.774 40.724 1.00 84.06 98 GLN A N 1
ATOM 770 C CA . GLN A 1 98 ? -31.263 8.266 41.862 1.00 84.06 98 GLN A CA 1
ATOM 771 C C . GLN A 1 98 ? -31.456 9.367 42.915 1.00 84.06 98 GLN A C 1
ATOM 773 O O . GLN A 1 98 ? -30.526 10.097 43.251 1.00 84.06 98 GLN A O 1
ATOM 778 N N . VAL A 1 99 ? -32.671 9.488 43.449 1.00 82.00 99 VAL A N 1
ATOM 779 C CA . VAL A 1 99 ? -33.088 10.494 44.434 1.00 82.00 99 VAL A CA 1
ATOM 780 C C . VAL A 1 99 ? -33.778 9.782 45.596 1.00 82.00 99 VAL A C 1
ATOM 782 O O . VAL A 1 99 ? -34.975 9.504 45.539 1.00 82.00 99 VAL A O 1
ATOM 785 N N . SER A 1 100 ? -33.018 9.482 46.653 1.00 83.56 100 SER A N 1
ATOM 786 C CA . SER A 1 100 ? -33.524 8.869 47.891 1.00 83.56 100 SER A CA 1
ATOM 787 C C . SER A 1 100 ? -33.806 9.914 48.982 1.00 83.56 100 SER A C 1
ATOM 789 O O . SER A 1 100 ? -33.053 10.867 49.176 1.00 83.56 100 SER A O 1
ATOM 791 N N . ARG A 1 101 ? -34.892 9.711 49.727 1.00 77.06 101 ARG A N 1
ATOM 792 C CA . ARG A 1 101 ? -35.348 10.436 50.925 1.00 77.06 101 ARG A CA 1
ATOM 793 C C . ARG A 1 101 ? -35.679 9.372 51.992 1.00 77.06 101 ARG A C 1
ATOM 795 O O . ARG A 1 101 ? -36.158 8.303 51.636 1.00 77.06 101 ARG A O 1
ATOM 802 N N . GLN A 1 102 ? -35.485 9.614 53.292 1.00 78.00 102 GLN A N 1
ATOM 803 C CA . GLN A 1 102 ? -35.648 8.581 54.350 1.00 78.00 102 GLN A CA 1
ATOM 804 C C . GLN A 1 102 ? -36.347 9.127 55.614 1.00 78.00 102 GLN A C 1
ATOM 806 O O . GLN A 1 102 ? -36.395 10.340 55.789 1.00 78.00 102 GLN A O 1
ATOM 811 N N . LYS A 1 103 ? -36.933 8.343 56.548 1.00 71.81 103 LYS A N 1
ATOM 812 C CA . LYS A 1 103 ? -37.145 6.871 56.593 1.00 71.81 103 LYS A CA 1
ATOM 813 C C . LYS A 1 103 ? -37.144 6.191 57.971 1.00 71.81 103 LYS A C 1
ATOM 815 O O . LYS A 1 103 ? -37.079 4.971 58.009 1.00 71.81 103 LYS A O 1
ATOM 820 N N . SER A 1 104 ? -37.418 6.909 59.072 1.00 78.62 104 SER A N 1
ATOM 821 C CA . SER A 1 104 ? -38.028 6.289 60.271 1.00 78.62 104 SER A CA 1
ATOM 822 C C . SER A 1 104 ? -38.585 7.316 61.272 1.00 78.62 104 SER A C 1
ATOM 824 O O . SER A 1 104 ? -38.164 8.470 61.244 1.00 78.62 104 SER A O 1
ATOM 826 N N . GLY A 1 105 ? -39.537 6.914 62.128 1.00 71.00 105 GLY A N 1
ATOM 827 C CA . GLY A 1 105 ? -39.949 7.585 63.385 1.00 71.00 105 GLY A CA 1
ATOM 828 C C . GLY A 1 105 ? -40.464 9.039 63.357 1.00 71.00 105 GLY A C 1
ATOM 829 O O . GLY A 1 105 ? -40.887 9.542 64.390 1.00 71.00 105 GLY A O 1
ATOM 830 N N . GLY A 1 106 ? -40.423 9.725 62.214 1.00 67.25 106 GLY A N 1
ATOM 831 C CA . GLY A 1 106 ? -40.635 11.176 62.117 1.00 67.25 106 GLY A CA 1
ATOM 832 C C . GLY A 1 106 ? -40.040 11.814 60.855 1.00 67.25 106 GLY A C 1
ATOM 833 O O . GLY A 1 106 ? -40.461 12.893 60.459 1.00 67.25 106 GLY A O 1
ATOM 834 N N . ILE A 1 107 ? -39.142 11.127 60.144 1.00 54.00 107 ILE A N 1
ATOM 835 C CA . ILE A 1 107 ? 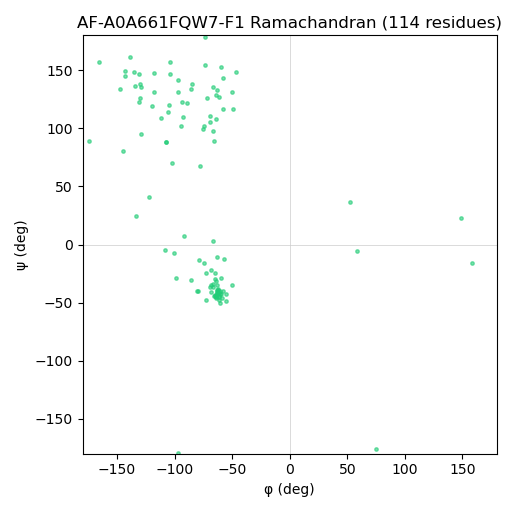-38.743 11.490 58.768 1.00 54.00 107 ILE A CA 1
ATOM 836 C C . ILE A 1 107 ? -39.547 10.636 57.748 1.00 54.00 107 ILE A C 1
ATOM 838 O O . ILE A 1 107 ? -40.412 9.866 58.177 1.00 54.00 107 ILE A O 1
ATOM 842 N N . THR A 1 108 ? -39.368 10.751 56.416 1.00 68.81 108 THR A N 1
ATOM 843 C CA . THR A 1 108 ? -40.268 10.120 55.402 1.00 68.81 108 THR A CA 1
ATOM 844 C C . THR A 1 108 ? -39.574 9.582 54.135 1.00 68.81 108 THR A C 1
ATOM 846 O O . THR A 1 108 ? -38.588 10.148 53.683 1.00 68.81 108 THR A O 1
ATOM 849 N N . PHE A 1 109 ? -40.097 8.463 53.606 1.00 70.19 109 PHE A N 1
ATOM 850 C CA . PHE A 1 109 ? -39.446 7.529 52.669 1.00 70.19 109 PHE A CA 1
ATOM 851 C C . PHE A 1 109 ? -39.777 7.897 51.239 1.00 70.19 109 PHE A C 1
ATOM 853 O O . PHE A 1 109 ? -40.953 7.893 50.871 1.00 70.19 109 PHE A O 1
ATOM 860 N N . ASN A 1 110 ? -38.751 8.146 50.437 1.00 76.75 110 ASN A N 1
ATOM 861 C CA . ASN A 1 110 ? -38.908 8.181 48.998 1.00 76.75 110 ASN A CA 1
ATOM 862 C C . ASN A 1 110 ? -37.666 7.574 48.344 1.00 76.75 110 ASN A C 1
ATOM 864 O O . ASN A 1 110 ? -36.565 7.737 48.848 1.00 76.75 110 ASN A O 1
ATOM 868 N N . GLU A 1 111 ? -37.819 6.953 47.186 1.00 77.06 111 GLU A N 1
ATOM 869 C CA . GLU A 1 111 ? -36.691 6.729 46.293 1.00 77.06 111 GLU A CA 1
ATOM 870 C C . GLU A 1 111 ? -37.194 6.780 44.856 1.00 77.06 111 GLU A C 1
ATOM 872 O O . GLU A 1 111 ? -38.244 6.219 44.546 1.00 77.06 111 GLU A O 1
ATOM 877 N N . TYR A 1 112 ? -36.482 7.508 44.003 1.00 79.44 112 TYR A N 1
ATOM 878 C CA . TYR A 1 112 ? -36.804 7.667 42.590 1.00 79.44 112 TYR A CA 1
ATOM 879 C C . TYR A 1 112 ? -35.546 7.382 41.789 1.00 79.44 112 TYR A C 1
ATOM 881 O O . TYR A 1 112 ? -34.531 8.020 42.050 1.00 79.44 112 TYR A O 1
ATOM 889 N N . SER A 1 113 ? -35.596 6.476 40.819 1.00 81.12 113 SER A N 1
ATOM 890 C CA . SER A 1 113 ? -34.514 6.294 39.854 1.00 81.12 113 SER A CA 1
ATOM 891 C C . SER A 1 113 ? -34.986 6.586 38.432 1.00 81.12 113 SER A C 1
ATOM 893 O O . SER A 1 113 ? -36.153 6.393 38.090 1.00 81.12 113 SER A O 1
ATOM 895 N N . LEU A 1 114 ? -34.064 7.097 37.626 1.00 72.44 114 LEU A N 1
ATOM 896 C CA . LEU A 1 114 ? -34.201 7.400 36.208 1.00 72.44 114 LEU A CA 1
ATOM 897 C C . LEU A 1 114 ? -32.981 6.780 35.527 1.00 72.44 114 LEU A C 1
ATOM 899 O O . LEU A 1 114 ? -31.867 7.107 35.917 1.00 72.44 114 LEU A O 1
ATOM 903 N N . GLY A 1 115 ? -33.186 5.898 34.556 1.00 74.38 115 GLY A N 1
ATOM 904 C CA . GLY A 1 115 ? -32.119 5.280 33.767 1.00 74.38 115 GLY A CA 1
ATOM 905 C C . GLY A 1 115 ? -32.498 5.287 32.290 1.00 74.38 115 GLY A C 1
ATOM 906 O O . GLY A 1 115 ? -33.690 5.213 31.969 1.00 74.38 115 GLY A O 1
ATOM 907 N N . PHE A 1 116 ? -31.495 5.396 31.419 1.00 63.00 116 PHE A N 1
ATOM 908 C CA . PHE A 1 116 ? -31.611 5.347 29.958 1.00 63.00 116 PHE A CA 1
ATOM 909 C C . PHE A 1 116 ? -30.609 4.339 29.389 1.00 63.00 116 PHE A C 1
ATOM 911 O O . PHE A 1 116 ? -29.427 4.421 29.801 1.00 63.00 116 PHE A O 1
#

Foldseek 3Di:
DDDDDDPDPPDDDDDDDDDPDDPDDPDDPPVPDDPDDDCDPPNCCVVVVDPVVVVVVVVCCVPPPVVVVVVVVVVVVVVVVVVVVVVVDPPDDKDKDKDWWDDDDPTDTDIDMDID

pLDDT: mean 82.04, std 13.43, range [38.12, 98.12]

Radius of gyration: 32.21 Å; Cα contacts (8 Å, |Δi|>4): 42; chains: 1; bounding box: 70×20×89 Å

Mean predicted aligned error: 13.68 Å